Protein AF-A0A540R6Z8-F1 (afdb_monomer)

Solvent-accessible surface area (backbone atoms only — not comparable to full-atom values): 5977 Å² total; per-residue (Å²): 119,78,65,54,58,55,49,51,35,52,50,40,51,52,50,37,59,52,42,62,76,72,69,56,63,68,68,58,44,52,53,45,51,52,52,32,52,52,52,48,53,53,50,52,54,51,53,54,51,58,63,70,64,54,76,90,70,76,50,74,69,55,46,54,51,42,50,55,29,50,77,71,67,33,55,74,57,37,29,51,49,45,35,68,74,41,75,90,50,51,71,69,59,23,44,50,55,53,49,54,54,67,72,73,111

Structure (mmCIF, N/CA/C/O backbone):
data_AF-A0A540R6Z8-F1
#
_entry.id   AF-A0A540R6Z8-F1
#
loop_
_atom_site.group_PDB
_atom_site.id
_atom_site.type_symbol
_atom_site.label_atom_id
_atom_site.label_alt_id
_atom_site.label_comp_id
_atom_site.label_asym_id
_atom_site.label_entity_id
_atom_site.label_seq_id
_atom_site.pdbx_PDB_ins_code
_atom_site.Cartn_x
_atom_site.Cartn_y
_atom_site.Cartn_z
_atom_site.occupancy
_atom_site.B_iso_or_equiv
_atom_site.auth_seq_id
_atom_site.auth_comp_id
_atom_site.auth_asym_id
_atom_site.auth_atom_id
_atom_site.pdbx_PDB_model_num
ATOM 1 N N . MET A 1 1 ? 6.922 12.736 -9.071 1.00 50.53 1 MET A N 1
ATOM 2 C CA . MET A 1 1 ? 7.933 11.856 -9.710 1.00 50.53 1 MET A CA 1
ATOM 3 C C . MET A 1 1 ? 7.377 10.518 -10.238 1.00 50.53 1 MET A C 1
ATOM 5 O O . MET A 1 1 ? 8.042 9.889 -11.046 1.00 50.53 1 MET A O 1
ATOM 9 N N . ARG A 1 2 ? 6.153 10.094 -9.868 1.00 48.50 2 ARG A N 1
ATOM 10 C CA . ARG A 1 2 ? 5.547 8.791 -10.239 1.00 48.50 2 ARG A CA 1
ATOM 11 C C . ARG A 1 2 ? 5.242 8.593 -11.737 1.00 48.50 2 ARG A C 1
ATOM 13 O O . ARG A 1 2 ? 5.434 7.505 -12.259 1.00 48.50 2 ARG A O 1
ATOM 20 N N . TYR A 1 3 ? 4.819 9.644 -12.440 1.00 51.25 3 TYR A N 1
ATOM 21 C CA . TYR A 1 3 ? 4.528 9.584 -13.883 1.00 51.25 3 TYR A CA 1
ATOM 22 C C . TYR A 1 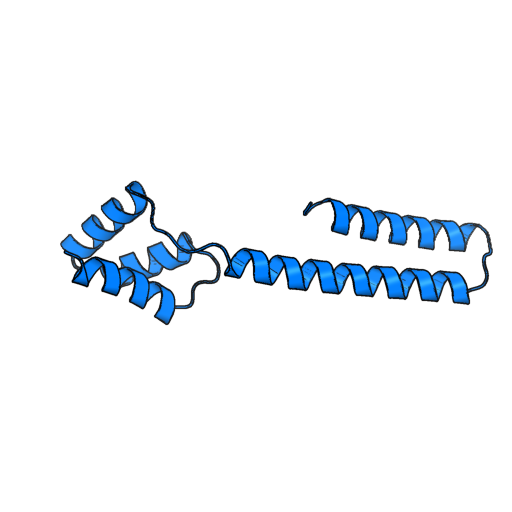3 ? 5.780 9.637 -14.764 1.00 51.25 3 TYR A C 1
ATOM 24 O O . TYR A 1 3 ? 5.723 9.266 -15.929 1.00 51.25 3 TYR A O 1
ATOM 32 N N . VAL A 1 4 ? 6.919 10.060 -14.206 1.00 53.94 4 VAL A N 1
ATOM 33 C CA . VAL A 1 4 ? 8.165 10.244 -14.961 1.00 53.94 4 VAL A CA 1
ATOM 34 C C . VAL A 1 4 ? 8.750 8.888 -15.359 1.00 53.94 4 VAL A C 1
ATOM 36 O O . VAL A 1 4 ? 9.135 8.716 -16.505 1.00 53.94 4 VAL A O 1
ATOM 39 N N . LEU A 1 5 ? 8.724 7.890 -14.471 1.00 53.72 5 LEU A N 1
ATOM 40 C CA . LEU A 1 5 ? 9.239 6.542 -14.763 1.00 53.72 5 LEU A CA 1
ATOM 41 C C . LEU A 1 5 ? 8.389 5.789 -15.804 1.00 53.72 5 LEU A C 1
ATOM 43 O O . LEU A 1 5 ? 8.930 5.119 -16.686 1.00 53.72 5 LEU A O 1
ATOM 47 N N . PHE A 1 6 ? 7.063 5.956 -15.755 1.00 54.91 6 PHE A N 1
ATOM 48 C CA . PHE A 1 6 ? 6.158 5.414 -16.774 1.00 54.91 6 PHE A CA 1
ATOM 49 C C . PHE A 1 6 ? 6.296 6.147 -18.115 1.00 54.91 6 PHE A C 1
ATOM 51 O O . PHE A 1 6 ? 6.329 5.495 -19.157 1.00 54.91 6 PHE A O 1
ATOM 58 N N . ALA A 1 7 ? 6.457 7.475 -18.099 1.00 55.44 7 ALA A N 1
ATOM 59 C CA . ALA A 1 7 ? 6.730 8.262 -19.301 1.00 55.44 7 ALA A CA 1
ATOM 60 C C . ALA A 1 7 ? 8.078 7.888 -19.941 1.00 55.44 7 ALA A C 1
ATOM 62 O O . ALA A 1 7 ? 8.152 7.756 -21.158 1.00 55.44 7 ALA A O 1
ATOM 63 N N . PHE A 1 8 ? 9.118 7.632 -19.139 1.00 56.28 8 PHE A N 1
ATOM 64 C CA . PHE A 1 8 ? 10.415 7.150 -19.627 1.00 56.28 8 PHE A CA 1
ATOM 65 C C . PHE A 1 8 ? 10.321 5.755 -20.254 1.00 56.28 8 PHE A C 1
ATOM 67 O O . PHE A 1 8 ? 10.901 5.530 -21.313 1.00 56.28 8 PHE A O 1
ATOM 74 N N . SER A 1 9 ? 9.552 4.841 -19.654 1.00 56.50 9 SER A N 1
ATOM 75 C CA . SER A 1 9 ? 9.336 3.498 -20.216 1.00 56.50 9 SER A CA 1
ATOM 76 C C . SER A 1 9 ? 8.546 3.548 -21.528 1.00 56.50 9 SER A C 1
ATOM 78 O O . SER A 1 9 ? 8.923 2.899 -22.502 1.00 56.50 9 SER A O 1
ATOM 80 N N . ALA A 1 10 ? 7.492 4.370 -21.595 1.00 60.12 10 ALA A N 1
ATOM 81 C CA . ALA A 1 10 ? 6.724 4.586 -22.822 1.00 60.12 10 ALA A CA 1
ATOM 82 C C . ALA A 1 10 ? 7.578 5.231 -23.927 1.00 60.12 10 ALA A C 1
ATOM 84 O O . ALA A 1 10 ? 7.513 4.812 -25.083 1.00 60.12 10 ALA A O 1
ATOM 85 N N . PHE A 1 11 ? 8.428 6.198 -23.567 1.00 61.03 11 PHE A N 1
ATOM 86 C CA . PHE A 1 11 ? 9.363 6.841 -24.488 1.00 61.03 11 PHE A CA 1
ATOM 87 C C . PHE A 1 11 ? 10.408 5.855 -25.030 1.00 61.03 11 PHE A C 1
ATOM 89 O O . PHE A 1 11 ? 10.644 5.825 -26.235 1.00 61.03 11 PHE A O 1
ATOM 96 N N . PHE A 1 12 ? 10.978 4.992 -24.183 1.00 61.12 12 PHE A N 1
ATOM 97 C CA . PHE A 1 12 ? 11.921 3.956 -24.619 1.00 61.12 12 PHE A CA 1
ATOM 98 C C . PHE A 1 12 ? 11.262 2.891 -25.509 1.00 61.12 12 PHE A C 1
ATOM 100 O O . PHE A 1 12 ? 11.868 2.469 -26.493 1.00 61.12 12 PHE A O 1
ATOM 107 N N . CYS A 1 13 ? 10.012 2.503 -25.228 1.00 60.84 13 CYS A N 1
ATOM 108 C CA . CYS A 1 13 ? 9.238 1.624 -26.112 1.00 60.84 13 CYS A CA 1
ATOM 109 C C . CYS A 1 13 ? 8.986 2.266 -27.486 1.00 60.84 13 CYS A C 1
ATOM 111 O O . CYS A 1 13 ? 9.185 1.614 -28.510 1.00 60.84 13 CYS A O 1
ATOM 113 N N . LEU A 1 14 ? 8.602 3.547 -27.531 1.00 60.53 14 LEU A N 1
ATOM 114 C CA . LEU A 1 14 ? 8.409 4.280 -28.789 1.00 60.53 14 LEU A CA 1
ATOM 115 C C . LEU A 1 14 ? 9.724 4.453 -29.565 1.00 60.53 14 LEU A C 1
ATOM 117 O O . LEU A 1 14 ? 9.742 4.280 -30.783 1.00 60.53 14 LEU A O 1
ATOM 121 N N . ALA A 1 15 ? 10.835 4.722 -28.873 1.00 59.00 15 ALA A N 1
ATOM 122 C CA . ALA A 1 15 ? 12.163 4.809 -29.479 1.00 59.00 15 ALA A CA 1
ATOM 123 C C . ALA A 1 15 ? 12.638 3.455 -30.042 1.00 59.00 15 ALA A C 1
ATOM 125 O O . ALA A 1 15 ? 13.222 3.414 -31.125 1.00 59.00 15 ALA A O 1
ATOM 126 N N . ALA A 1 16 ? 12.342 2.342 -29.360 1.00 56.97 16 ALA A N 1
ATOM 127 C CA . ALA A 1 16 ? 12.640 0.993 -29.842 1.00 56.97 16 ALA A CA 1
ATOM 128 C C . ALA A 1 16 ? 11.868 0.668 -31.132 1.00 56.97 16 ALA A C 1
ATOM 130 O O . ALA A 1 16 ? 12.482 0.266 -32.123 1.00 56.97 16 ALA A O 1
ATOM 131 N N . ILE A 1 17 ? 10.555 0.932 -31.155 1.00 59.81 17 ILE A N 1
ATOM 132 C CA . ILE A 1 17 ? 9.715 0.763 -32.353 1.00 59.81 17 ILE A CA 1
ATOM 133 C C . ILE A 1 17 ? 10.228 1.650 -33.503 1.00 59.81 17 ILE A C 1
ATOM 135 O O . ILE A 1 17 ? 10.370 1.178 -34.631 1.00 59.81 17 ILE A O 1
ATOM 139 N N . GLY A 1 18 ? 10.584 2.909 -33.217 1.00 55.91 18 GLY A N 1
ATOM 140 C CA . GLY A 1 18 ? 11.143 3.839 -34.204 1.00 55.91 18 GLY A CA 1
ATOM 141 C C . GLY A 1 18 ? 12.497 3.394 -34.771 1.00 55.91 18 GLY A C 1
ATOM 142 O O . GLY A 1 18 ? 12.724 3.491 -35.976 1.00 55.91 18 GLY A O 1
ATOM 143 N N . SER A 1 19 ? 13.377 2.835 -33.934 1.00 54.97 19 SER A N 1
ATOM 144 C CA . SER A 1 19 ? 14.688 2.324 -34.369 1.00 54.97 19 SER A CA 1
ATOM 145 C C . SER A 1 19 ? 14.583 1.120 -35.312 1.00 54.97 19 SER A C 1
ATOM 147 O O . SER A 1 19 ? 15.408 0.958 -36.213 1.00 54.97 19 SER A O 1
ATOM 149 N N . GLN A 1 20 ? 13.537 0.306 -35.151 1.00 54.16 20 GLN A N 1
ATOM 150 C CA . GLN A 1 20 ? 13.287 -0.860 -35.991 1.00 54.16 20 GLN A CA 1
ATOM 151 C C . GLN A 1 20 ? 12.764 -0.465 -37.381 1.00 54.16 20 GLN A C 1
ATOM 153 O O . GLN A 1 20 ? 13.074 -1.147 -38.357 1.00 54.16 20 GLN A O 1
ATOM 158 N N . LEU A 1 21 ? 12.057 0.670 -37.496 1.00 55.78 21 LEU A N 1
ATOM 159 C CA . LEU A 1 21 ? 11.641 1.237 -38.786 1.00 55.78 21 LEU A CA 1
ATOM 160 C C . LEU A 1 21 ? 12.809 1.819 -39.605 1.00 55.78 21 LEU A C 1
ATOM 162 O O . LEU A 1 21 ? 12.728 1.843 -40.829 1.00 55.78 21 LEU A O 1
ATOM 166 N N . PHE A 1 22 ? 13.892 2.259 -38.956 1.00 58.00 22 PHE A N 1
ATOM 167 C CA . PHE A 1 22 ? 15.061 2.869 -39.612 1.00 58.00 22 PHE A CA 1
ATOM 168 C C . PHE A 1 22 ? 16.186 1.877 -39.972 1.00 58.00 22 PHE A C 1
ATOM 170 O O . PHE A 1 22 ? 17.239 2.294 -40.450 1.00 58.00 22 PHE A O 1
ATOM 177 N N . GLY A 1 23 ? 15.985 0.568 -39.770 1.00 54.75 23 GLY A N 1
ATOM 178 C CA . GLY A 1 23 ? 16.953 -0.463 -40.175 1.00 54.75 23 GLY A CA 1
ATOM 179 C C . GLY A 1 23 ? 18.173 -0.605 -39.255 1.00 54.75 23 GLY A C 1
ATOM 180 O O . GLY A 1 23 ? 19.212 -1.105 -39.686 1.00 54.75 23 GLY A O 1
ATOM 181 N N . ALA A 1 24 ? 18.068 -0.179 -37.991 1.00 57.22 24 ALA A N 1
ATOM 182 C CA . ALA A 1 24 ? 19.143 -0.323 -37.012 1.00 57.22 24 ALA A CA 1
ATOM 183 C C . ALA A 1 24 ? 19.451 -1.810 -36.698 1.00 57.22 24 ALA A C 1
ATOM 185 O O . ALA A 1 24 ? 18.546 -2.65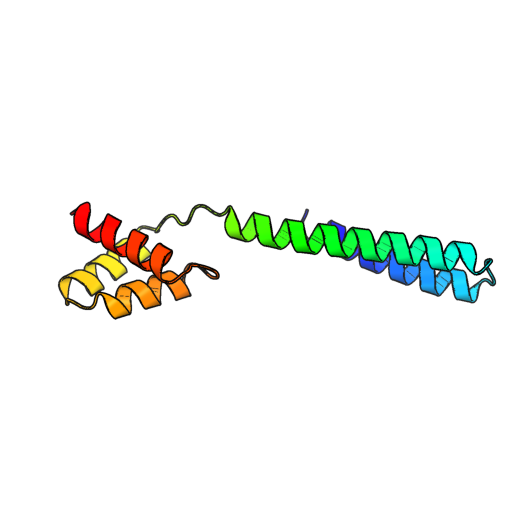2 -36.705 1.00 57.22 24 ALA A O 1
ATOM 186 N N . PRO A 1 25 ? 20.715 -2.166 -36.392 1.00 61.91 25 PRO A N 1
ATOM 187 C CA . PRO A 1 25 ? 21.098 -3.541 -36.082 1.00 61.91 25 PRO A CA 1
ATOM 188 C C . PRO A 1 25 ? 20.317 -4.084 -34.877 1.00 61.91 25 PRO A C 1
ATOM 190 O O . PRO A 1 25 ? 20.229 -3.431 -33.837 1.00 61.91 25 PRO A O 1
ATOM 193 N N . ARG A 1 26 ? 19.789 -5.315 -35.001 1.00 64.38 26 ARG A N 1
ATOM 194 C CA . ARG A 1 26 ? 18.926 -5.999 -34.007 1.00 64.38 26 ARG A CA 1
ATOM 195 C C . ARG A 1 26 ? 19.432 -5.924 -32.561 1.00 64.38 26 ARG A C 1
ATOM 197 O O . ARG A 1 26 ? 18.619 -5.880 -31.645 1.00 64.38 26 ARG A O 1
ATOM 204 N N . LEU A 1 27 ? 20.749 -5.881 -32.354 1.00 63.56 27 LEU A N 1
ATOM 205 C CA . LEU A 1 27 ? 21.370 -5.729 -31.034 1.00 63.56 27 LEU A CA 1
ATOM 206 C C . LEU A 1 27 ? 20.928 -4.453 -30.304 1.00 63.56 27 LEU A C 1
ATOM 208 O O . LEU A 1 27 ? 20.670 -4.504 -29.106 1.00 63.56 27 LEU A O 1
ATOM 212 N N . VAL A 1 28 ? 20.787 -3.331 -31.012 1.00 66.31 28 VAL A N 1
ATOM 213 C CA . VAL A 1 28 ? 20.383 -2.049 -30.412 1.00 66.31 28 VAL A CA 1
ATOM 214 C C . VAL A 1 28 ? 18.933 -2.116 -29.928 1.00 66.31 28 VAL A C 1
ATOM 216 O O . VAL A 1 28 ? 18.635 -1.690 -28.814 1.00 66.31 28 VAL A O 1
ATOM 219 N N . ALA A 1 29 ? 18.048 -2.734 -30.714 1.00 61.31 29 ALA A N 1
ATOM 220 C CA . ALA A 1 29 ? 16.653 -2.941 -30.330 1.00 61.31 29 ALA A CA 1
ATOM 221 C C . ALA A 1 29 ? 16.530 -3.834 -29.082 1.00 61.31 29 ALA A C 1
ATOM 223 O O . ALA A 1 29 ? 15.778 -3.510 -28.163 1.00 61.31 29 ALA A O 1
ATOM 224 N N . VAL A 1 30 ? 17.317 -4.915 -29.010 1.00 65.81 30 VAL A N 1
ATOM 225 C CA . VAL A 1 30 ? 17.338 -5.819 -27.848 1.00 65.81 30 VAL A CA 1
ATOM 226 C C . VAL A 1 30 ? 17.834 -5.096 -26.593 1.00 65.81 30 VAL A C 1
ATOM 228 O O . VAL A 1 30 ? 17.200 -5.203 -25.546 1.00 65.81 30 VAL A O 1
ATOM 231 N N . VAL A 1 31 ? 18.914 -4.313 -26.684 1.00 68.62 31 VAL A N 1
ATOM 232 C CA . VAL A 1 31 ? 19.446 -3.560 -25.533 1.00 68.62 31 VAL A CA 1
ATOM 233 C C . VAL A 1 31 ? 18.435 -2.527 -25.024 1.00 68.62 31 VAL A C 1
ATOM 235 O O . VAL A 1 31 ? 18.196 -2.455 -23.818 1.00 68.62 31 VAL A O 1
ATOM 238 N N . CYS A 1 32 ? 17.776 -1.778 -25.916 1.00 62.50 32 CYS A N 1
ATOM 239 C CA . CYS A 1 32 ? 16.720 -0.835 -25.526 1.00 62.50 32 CYS A CA 1
ATOM 240 C C . CYS A 1 32 ? 15.534 -1.534 -24.848 1.00 62.50 32 CYS A C 1
ATOM 242 O O . CYS A 1 32 ? 15.004 -1.029 -23.859 1.00 62.50 32 CYS A O 1
ATOM 244 N N . MET A 1 33 ? 15.138 -2.708 -25.344 1.00 62.75 33 MET A N 1
ATOM 245 C CA . MET A 1 33 ? 14.036 -3.489 -24.783 1.00 62.75 33 MET A CA 1
ATOM 246 C C . MET A 1 33 ? 14.366 -4.027 -23.382 1.00 62.75 33 MET A C 1
ATOM 248 O O . MET A 1 33 ? 13.522 -3.971 -22.488 1.00 62.75 33 MET A O 1
ATOM 252 N N . VAL A 1 34 ? 15.608 -4.472 -23.156 1.00 72.50 34 VAL A N 1
ATOM 253 C CA . VAL A 1 34 ? 16.085 -4.907 -21.831 1.00 72.50 34 VAL A CA 1
ATOM 254 C C . VAL A 1 34 ? 16.101 -3.740 -20.840 1.00 72.50 34 VAL A C 1
ATOM 256 O O . VAL A 1 34 ? 15.619 -3.886 -19.718 1.00 72.50 34 VAL A O 1
ATOM 259 N N . LEU A 1 35 ? 16.590 -2.565 -21.249 1.00 67.19 35 LEU A N 1
ATOM 260 C CA . LEU A 1 35 ? 16.597 -1.375 -20.391 1.00 67.19 35 LEU A CA 1
ATOM 261 C C . LEU A 1 35 ? 15.178 -0.913 -20.029 1.00 67.19 35 LEU A C 1
ATOM 263 O O . LEU A 1 35 ? 14.925 -0.578 -18.871 1.00 67.19 35 LEU A O 1
ATOM 267 N N . ALA A 1 36 ? 14.239 -0.959 -20.979 1.00 67.69 36 ALA A N 1
ATOM 268 C CA . ALA A 1 36 ? 12.832 -0.645 -20.727 1.00 67.69 36 ALA A CA 1
ATOM 269 C C . ALA A 1 36 ? 12.193 -1.626 -19.728 1.00 67.69 36 ALA A C 1
ATOM 271 O O . ALA A 1 36 ? 11.504 -1.205 -18.797 1.00 67.69 36 ALA A O 1
ATOM 272 N N . ALA A 1 37 ? 12.461 -2.928 -19.879 1.00 67.50 37 ALA A N 1
ATOM 273 C CA . ALA A 1 37 ? 11.957 -3.951 -18.967 1.00 67.50 37 ALA A CA 1
ATOM 274 C C . ALA A 1 37 ? 12.494 -3.765 -17.537 1.00 67.50 37 ALA A C 1
ATOM 276 O O . ALA A 1 37 ? 11.724 -3.816 -16.579 1.00 67.50 37 ALA A O 1
ATOM 277 N N . LEU A 1 38 ? 13.793 -3.484 -17.384 1.00 72.62 38 LEU A N 1
ATOM 278 C CA . LEU A 1 38 ? 14.405 -3.228 -16.076 1.00 72.62 38 LEU A CA 1
ATOM 279 C C . LEU A 1 38 ? 13.812 -1.985 -15.400 1.00 72.62 38 LEU A C 1
ATOM 281 O O . LEU A 1 38 ? 13.456 -2.037 -14.222 1.00 72.62 38 LEU A O 1
ATOM 285 N N . ALA A 1 39 ? 13.654 -0.888 -16.144 1.00 72.25 39 ALA A N 1
ATOM 286 C CA . ALA A 1 39 ? 13.062 0.341 -15.621 1.00 72.25 39 ALA A CA 1
ATOM 287 C C . ALA A 1 39 ? 11.615 0.130 -15.143 1.00 72.25 39 ALA A C 1
ATOM 289 O O . ALA A 1 39 ? 11.235 0.631 -14.082 1.00 72.25 39 ALA A O 1
ATOM 290 N N . LEU A 1 40 ? 10.827 -0.658 -15.883 1.00 71.69 40 LEU A N 1
ATOM 291 C CA . LEU A 1 40 ? 9.455 -0.997 -15.515 1.00 71.69 40 LEU A CA 1
ATOM 292 C C . LEU A 1 40 ? 9.396 -1.809 -14.214 1.00 71.69 40 LEU A C 1
ATOM 294 O O . LEU A 1 40 ? 8.622 -1.472 -13.319 1.00 71.69 40 LEU A O 1
ATOM 298 N N . VAL A 1 41 ? 10.230 -2.847 -14.089 1.00 73.81 41 VAL A N 1
ATOM 299 C CA . VAL A 1 41 ? 10.277 -3.694 -12.885 1.00 73.81 41 VAL A CA 1
ATOM 300 C C . VAL A 1 41 ? 10.672 -2.871 -11.659 1.00 73.81 41 VAL A C 1
ATOM 302 O O . VAL A 1 41 ? 10.013 -2.958 -10.624 1.00 73.81 41 VAL A O 1
ATOM 305 N N . ILE A 1 42 ? 11.693 -2.018 -11.779 1.00 73.62 42 ILE A N 1
ATOM 306 C CA . ILE A 1 42 ? 12.127 -1.131 -10.690 1.00 73.62 42 ILE A CA 1
ATOM 307 C C . ILE A 1 42 ? 11.004 -0.161 -10.303 1.00 73.62 42 ILE A C 1
ATOM 3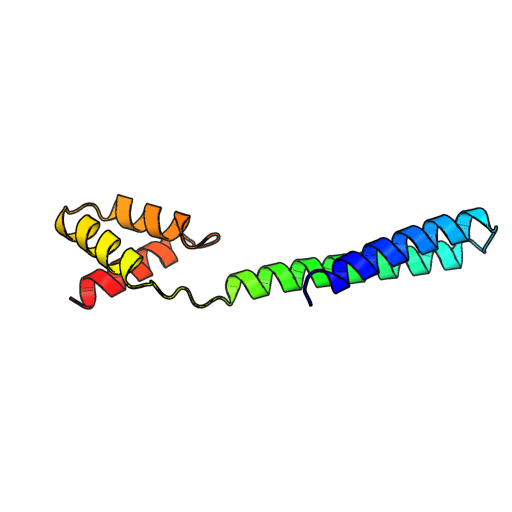09 O O . ILE A 1 42 ? 10.735 0.027 -9.115 1.00 73.62 42 ILE A O 1
ATOM 313 N N . GLY A 1 43 ? 10.310 0.417 -11.289 1.00 68.56 43 GLY A N 1
ATOM 314 C CA . GLY A 1 43 ? 9.172 1.303 -11.056 1.00 68.56 43 GLY A CA 1
ATOM 315 C C . GLY A 1 43 ? 8.029 0.619 -10.302 1.00 68.56 43 GLY A C 1
ATOM 316 O O . GLY A 1 43 ? 7.482 1.201 -9.364 1.00 68.56 43 GLY A O 1
ATOM 317 N N . LEU A 1 44 ? 7.711 -0.629 -10.657 1.00 69.12 44 LEU A N 1
ATOM 318 C CA . LEU A 1 44 ? 6.645 -1.404 -10.021 1.00 69.12 44 LEU A CA 1
ATOM 319 C C . LEU A 1 44 ? 6.991 -1.772 -8.568 1.00 69.12 44 LEU A C 1
ATOM 321 O O . LEU A 1 44 ? 6.167 -1.592 -7.671 1.00 69.12 44 LEU A O 1
ATOM 325 N N . VAL A 1 45 ? 8.225 -2.224 -8.320 1.00 70.31 45 VAL A N 1
ATOM 326 C CA . VAL A 1 45 ? 8.706 -2.564 -6.968 1.00 70.31 45 VAL A CA 1
ATOM 327 C C . VAL A 1 45 ? 8.735 -1.327 -6.071 1.00 70.31 45 VAL A C 1
ATOM 329 O O . VAL A 1 45 ? 8.299 -1.382 -4.921 1.00 70.31 45 VAL A O 1
ATOM 332 N N . TYR A 1 46 ? 9.203 -0.191 -6.592 1.00 70.44 46 TYR A N 1
ATOM 333 C CA . TYR A 1 46 ? 9.219 1.061 -5.839 1.00 70.44 46 TYR A CA 1
ATOM 334 C C . TYR A 1 46 ? 7.799 1.542 -5.508 1.00 70.44 46 TYR A C 1
ATOM 336 O O . TYR A 1 46 ? 7.544 1.995 -4.395 1.00 70.44 46 TYR A O 1
ATOM 344 N N . GLN A 1 47 ? 6.850 1.388 -6.437 1.00 63.97 47 GLN A N 1
ATOM 345 C CA . GLN A 1 47 ? 5.448 1.727 -6.195 1.00 63.97 47 GLN A CA 1
ATOM 346 C C . GLN A 1 47 ? 4.825 0.881 -5.078 1.00 63.97 47 GLN A C 1
ATOM 348 O O . GLN A 1 47 ? 4.113 1.439 -4.246 1.00 63.97 47 GLN A O 1
ATOM 353 N N . GLY A 1 48 ? 5.113 -0.424 -5.031 1.00 61.31 48 GLY A N 1
ATOM 354 C CA . GLY A 1 48 ? 4.646 -1.299 -3.951 1.00 61.31 48 GLY A CA 1
ATOM 355 C C . GLY A 1 48 ? 5.140 -0.839 -2.577 1.00 61.31 48 GLY A C 1
ATOM 356 O O . GLY A 1 48 ? 4.344 -0.666 -1.660 1.00 61.31 48 GLY A O 1
ATOM 357 N N . ARG A 1 49 ? 6.434 -0.521 -2.470 1.00 62.19 49 ARG A N 1
ATOM 358 C CA . ARG A 1 49 ? 7.053 -0.079 -1.207 1.00 62.19 49 ARG A CA 1
ATOM 359 C C . ARG A 1 49 ? 6.568 1.288 -0.722 1.00 62.19 49 ARG A C 1
ATOM 361 O O . ARG A 1 49 ? 6.458 1.514 0.476 1.00 62.19 49 ARG A O 1
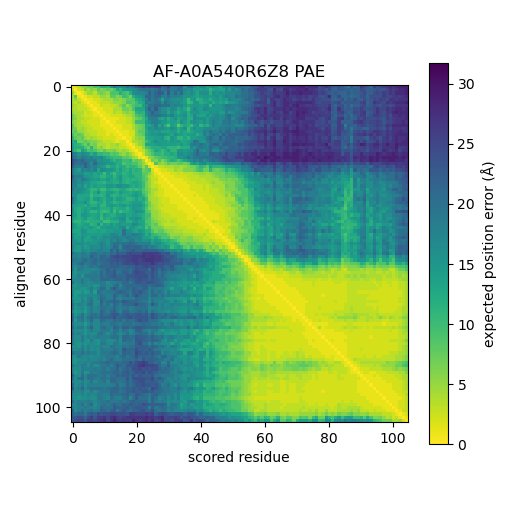ATOM 368 N N . VAL A 1 50 ? 6.272 2.217 -1.632 1.00 59.28 50 VAL A N 1
ATOM 369 C CA . VAL A 1 50 ? 5.739 3.540 -1.254 1.00 59.28 50 VAL A CA 1
ATOM 370 C C . VAL A 1 50 ? 4.312 3.438 -0.710 1.00 59.28 50 VAL A C 1
ATOM 372 O O . VAL A 1 50 ? 3.943 4.218 0.161 1.00 59.28 50 VAL A O 1
ATOM 375 N N . ILE A 1 51 ? 3.514 2.486 -1.204 1.00 57.53 51 ILE A N 1
ATOM 376 C CA . ILE A 1 51 ? 2.169 2.223 -0.672 1.00 57.53 51 ILE A CA 1
ATOM 377 C C . ILE A 1 51 ? 2.261 1.633 0.741 1.00 57.53 51 ILE A C 1
ATOM 379 O O . ILE A 1 51 ? 1.494 2.028 1.610 1.00 57.53 51 ILE A O 1
ATOM 383 N N . GLU A 1 52 ? 3.225 0.745 0.978 1.00 56.53 52 GLU A N 1
ATOM 384 C CA . GLU A 1 52 ? 3.475 0.121 2.283 1.00 56.53 52 GLU A CA 1
ATOM 385 C C . GLU A 1 52 ? 3.988 1.123 3.336 1.00 56.53 52 GLU A C 1
ATOM 387 O O . GLU A 1 52 ? 3.668 1.011 4.513 1.00 56.53 52 GLU A O 1
ATOM 392 N N . SER A 1 53 ? 4.737 2.144 2.906 1.00 51.31 53 SER A N 1
ATOM 393 C CA . SER A 1 53 ? 5.343 3.150 3.788 1.00 51.31 53 SER A CA 1
ATOM 394 C C . SER A 1 53 ? 4.424 4.322 4.164 1.00 51.31 53 SER A C 1
ATOM 396 O O . SER A 1 53 ? 4.869 5.191 4.919 1.00 51.31 53 SER A O 1
ATOM 398 N N . GLN A 1 54 ? 3.186 4.414 3.656 1.00 56.56 54 GLN A N 1
ATOM 399 C CA . GLN A 1 54 ? 2.242 5.372 4.239 1.00 56.56 54 GLN A CA 1
ATOM 400 C C . GLN A 1 54 ? 1.834 4.858 5.615 1.00 56.56 54 GLN A C 1
ATOM 402 O O . GLN A 1 54 ? 1.060 3.911 5.734 1.00 56.56 54 GLN A O 1
ATOM 407 N N . GLU A 1 55 ? 2.399 5.489 6.640 1.00 56.56 55 GLU A N 1
ATOM 408 C CA . GLU A 1 55 ? 2.033 5.299 8.035 1.00 56.56 55 GLU A CA 1
ATOM 409 C C . GLU A 1 55 ? 0.504 5.342 8.153 1.00 56.56 55 GLU A C 1
ATOM 411 O O . GLU A 1 55 ? -0.138 6.326 7.771 1.00 56.56 55 GLU A O 1
ATOM 416 N N . LYS A 1 56 ? -0.088 4.225 8.588 1.00 64.88 56 LYS A N 1
ATOM 417 C CA . LYS A 1 56 ? -1.541 4.042 8.670 1.00 64.88 56 LYS A CA 1
ATOM 418 C C . LYS A 1 56 ? -2.071 4.798 9.885 1.00 64.88 56 LYS A C 1
ATOM 420 O O . LYS A 1 56 ? -2.416 4.201 10.898 1.00 64.88 56 LYS A O 1
ATOM 425 N N . VA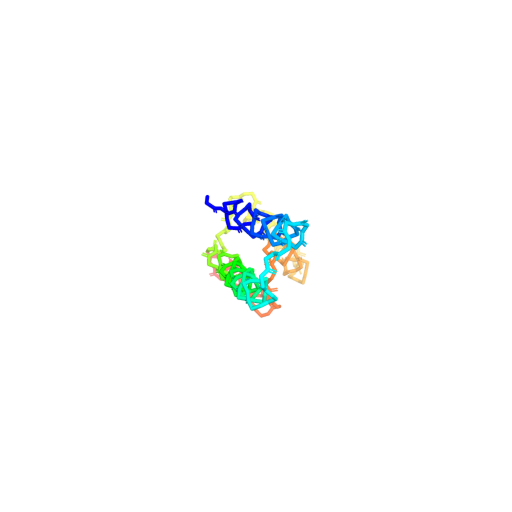L A 1 57 ? -2.075 6.124 9.799 1.00 76.12 57 VAL A N 1
ATOM 426 C CA . VAL A 1 57 ? -2.598 7.001 10.847 1.00 76.12 57 VAL A CA 1
ATOM 427 C C . VAL A 1 57 ? -4.086 7.213 10.601 1.00 76.12 57 VAL A C 1
ATOM 429 O O . VAL A 1 57 ? -4.485 7.650 9.520 1.00 76.12 57 VAL A O 1
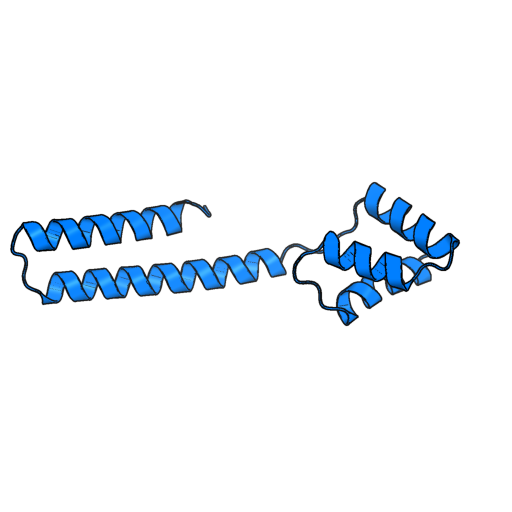ATOM 432 N N . LEU A 1 58 ? -4.905 6.887 11.601 1.00 81.38 58 LEU A N 1
ATOM 433 C CA . LEU A 1 58 ? -6.334 7.187 11.590 1.00 81.38 58 LEU A CA 1
ATOM 434 C C . LEU A 1 58 ? -6.532 8.703 11.681 1.00 81.38 58 LEU A C 1
ATOM 436 O O . LEU A 1 58 ? -5.946 9.359 12.541 1.00 81.38 58 LEU A O 1
ATOM 440 N N . ASN A 1 59 ? -7.358 9.263 10.800 1.00 86.00 59 ASN A N 1
ATOM 441 C CA . ASN A 1 59 ? -7.822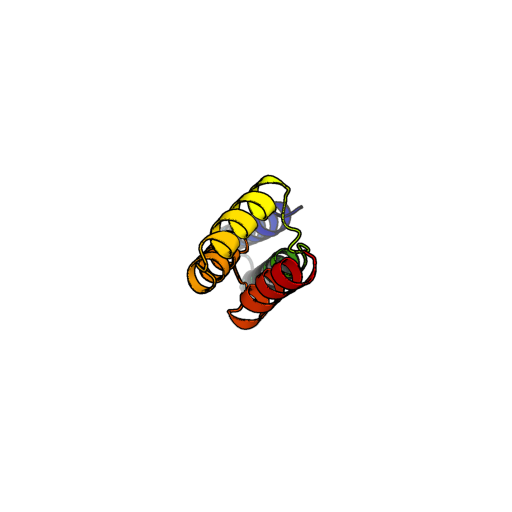 10.641 10.952 1.00 86.00 59 ASN A CA 1
ATOM 442 C C . ASN A 1 59 ? -8.948 10.730 12.006 1.00 86.00 59 ASN A C 1
ATOM 444 O O . ASN A 1 59 ? -9.489 9.714 12.438 1.00 86.00 59 ASN A O 1
ATOM 448 N N . GLU A 1 60 ? -9.314 11.944 12.422 1.00 86.38 60 GLU A N 1
ATOM 449 C CA . GLU A 1 60 ? -10.329 12.159 13.470 1.00 86.38 60 GLU A CA 1
ATOM 450 C C . GLU A 1 60 ? -11.696 11.542 13.120 1.00 86.38 60 GLU A C 1
ATOM 452 O O . GLU A 1 60 ? -12.346 10.950 13.980 1.00 86.38 60 GLU A O 1
ATOM 457 N N . GLU A 1 61 ? -12.111 11.605 11.850 1.00 87.81 61 GLU A N 1
ATOM 458 C CA . GLU A 1 61 ? -13.374 11.016 11.382 1.00 87.81 61 GLU A CA 1
ATOM 459 C C . GLU A 1 61 ? -13.354 9.478 11.436 1.00 87.81 61 GLU A C 1
ATOM 461 O O . GLU A 1 61 ? -14.325 8.849 11.855 1.00 87.81 61 GLU A O 1
ATOM 466 N N . GLN A 1 62 ? -12.239 8.864 11.036 1.00 89.50 62 GLN A N 1
ATOM 467 C CA . GLN A 1 62 ? -12.020 7.419 11.071 1.00 89.50 62 GLN A CA 1
ATOM 468 C C . GLN A 1 62 ? -11.976 6.907 12.508 1.00 89.50 62 GLN A C 1
ATOM 470 O O . GLN A 1 62 ? -12.553 5.860 12.795 1.00 89.50 62 GLN A O 1
ATOM 475 N N . THR A 1 63 ? -11.326 7.649 13.406 1.00 90.62 63 THR A N 1
ATOM 476 C CA . THR A 1 63 ? -11.286 7.340 14.837 1.00 90.62 63 THR A CA 1
ATOM 477 C C . THR A 1 63 ? -12.687 7.375 15.437 1.00 90.62 63 THR A C 1
ATOM 479 O O . THR A 1 63 ? -13.104 6.383 16.028 1.00 90.62 63 THR A O 1
ATOM 482 N N . ALA A 1 64 ? -13.453 8.446 15.204 1.00 92.25 64 ALA A N 1
ATOM 483 C CA . ALA A 1 64 ? -14.817 8.568 15.717 1.00 92.25 64 ALA A CA 1
ATOM 484 C C . ALA A 1 64 ? -15.743 7.451 15.202 1.00 92.25 64 ALA A C 1
ATOM 486 O O . ALA A 1 64 ? -16.565 6.915 15.947 1.00 92.25 64 ALA A O 1
ATOM 487 N N . GLU A 1 65 ? -15.602 7.057 13.934 1.00 92.44 65 GLU A N 1
ATOM 488 C CA . GLU A 1 65 ? -16.385 5.954 13.377 1.00 92.44 65 GLU A CA 1
ATOM 489 C C . GLU A 1 65 ? -15.975 4.596 13.966 1.00 92.44 65 GLU A C 1
ATOM 491 O O . GLU A 1 65 ? -16.843 3.781 14.283 1.00 92.44 65 GLU A O 1
ATOM 496 N N . LEU A 1 66 ? -14.678 4.340 14.170 1.00 92.44 66 LEU A N 1
ATOM 497 C CA . LEU A 1 66 ? -14.225 3.112 14.831 1.00 92.44 66 LEU A CA 1
ATOM 498 C C . LEU A 1 66 ? -14.666 3.058 16.293 1.00 92.44 66 LEU A C 1
ATOM 500 O O . LEU A 1 66 ? -15.108 2.004 16.744 1.00 92.44 66 LEU A O 1
ATOM 504 N N . GLU A 1 67 ? -14.615 4.175 17.014 1.00 92.06 67 GLU A N 1
ATOM 505 C CA . GLU A 1 67 ? -15.147 4.283 18.373 1.00 92.06 67 GLU A CA 1
ATOM 506 C C . GLU A 1 67 ? -16.644 3.975 18.402 1.00 92.06 67 GLU A C 1
ATOM 508 O O . GLU A 1 67 ? -17.078 3.144 19.200 1.00 92.06 67 GLU A O 1
ATOM 513 N N . ARG A 1 68 ? -17.418 4.535 17.462 1.00 93.50 68 ARG A N 1
ATOM 514 C CA . ARG A 1 68 ? -18.846 4.232 17.313 1.00 93.50 68 ARG A CA 1
ATOM 515 C C . ARG A 1 68 ? -19.086 2.743 17.068 1.00 93.50 68 ARG A C 1
ATOM 517 O O . ARG A 1 68 ? -20.012 2.168 17.639 1.00 93.50 68 ARG A O 1
ATOM 524 N N . LEU A 1 69 ? -18.294 2.095 16.216 1.00 92.81 69 LEU A N 1
ATOM 525 C CA . LEU A 1 69 ? -18.419 0.657 15.949 1.00 92.81 69 LEU A CA 1
ATOM 526 C C . LEU A 1 69 ? -18.049 -0.183 17.182 1.00 92.81 69 LEU A C 1
ATOM 528 O O . LEU A 1 69 ? -18.744 -1.154 17.492 1.00 92.81 69 LEU A O 1
ATOM 532 N N . LEU A 1 70 ? -17.006 0.209 17.916 1.00 92.38 70 LEU A N 1
ATOM 533 C CA . LEU A 1 70 ? -16.565 -0.455 19.144 1.00 92.38 70 LEU A CA 1
ATOM 534 C C . LEU A 1 70 ? -17.578 -0.312 20.285 1.00 92.38 70 LEU A C 1
ATOM 536 O O . LEU A 1 70 ? 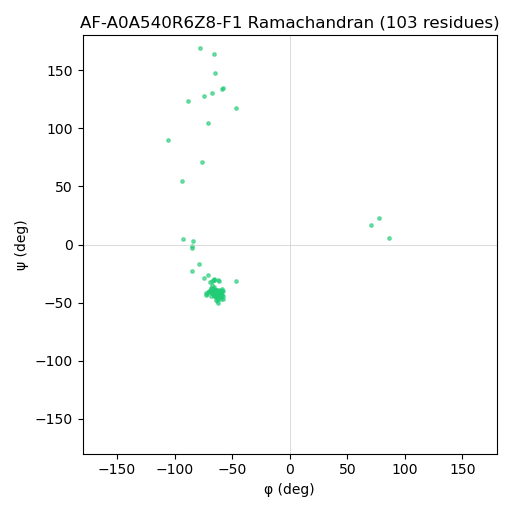-17.867 -1.304 20.952 1.00 92.38 70 LEU A O 1
ATOM 540 N N . ASP A 1 71 ? -18.183 0.865 20.460 1.00 93.12 71 ASP A N 1
ATOM 541 C CA . ASP A 1 71 ? -19.254 1.097 21.441 1.00 93.12 71 ASP A CA 1
ATOM 542 C C . ASP A 1 71 ? -20.486 0.225 21.175 1.00 93.12 71 ASP A C 1
ATOM 544 O O . ASP A 1 71 ? -21.171 -0.206 22.102 1.00 93.12 71 ASP A O 1
ATOM 548 N N . ASN A 1 72 ? -20.744 -0.093 19.905 1.00 92.06 72 ASN A N 1
ATOM 549 C CA . ASN A 1 72 ? -21.813 -1.003 19.497 1.00 92.06 72 ASN A CA 1
ATOM 550 C C . ASN A 1 72 ? -21.410 -2.492 19.563 1.00 92.06 72 ASN A C 1
ATOM 552 O O . ASN A 1 72 ? -22.192 -3.353 19.156 1.00 92.06 72 ASN A O 1
ATOM 556 N N . GLY A 1 73 ? -20.198 -2.818 20.031 1.00 91.56 73 GLY A N 1
ATOM 557 C CA . GLY A 1 73 ? -19.676 -4.188 20.096 1.00 91.56 73 GLY A CA 1
ATOM 558 C C . GLY A 1 73 ? -19.335 -4.803 18.731 1.00 91.56 73 GLY A C 1
ATOM 559 O O . GLY A 1 73 ? -19.201 -6.020 18.612 1.00 91.56 73 GLY A O 1
ATOM 560 N N . GLN A 1 74 ? -19.199 -3.990 17.679 1.00 93.75 74 GLN A N 1
ATOM 561 C CA . GLN A 1 74 ? -19.033 -4.432 16.290 1.00 93.75 74 GLN A CA 1
ATOM 562 C C . GLN A 1 74 ? -17.555 -4.528 15.877 1.00 93.75 74 GLN A C 1
ATOM 564 O O . GLN A 1 74 ? -17.140 -3.967 14.862 1.00 93.75 74 GLN A O 1
ATOM 569 N N . PHE A 1 75 ? -16.750 -5.275 16.638 1.00 91.62 75 PHE A N 1
ATOM 570 C CA . PHE A 1 75 ? -15.302 -5.380 16.405 1.00 91.62 75 PHE A CA 1
ATOM 571 C C . PHE A 1 75 ? -14.951 -5.892 14.997 1.00 91.62 75 PHE A C 1
ATOM 573 O O . PHE A 1 75 ? -14.156 -5.278 14.291 1.00 91.62 75 PHE A O 1
ATOM 580 N N . GLY A 1 76 ? -15.601 -6.965 14.529 1.00 89.06 76 GLY A N 1
ATOM 581 C CA . GLY A 1 76 ? -15.336 -7.511 13.190 1.00 89.06 76 GLY A CA 1
ATOM 582 C C . GLY A 1 76 ? -15.662 -6.534 12.051 1.00 89.06 76 GLY A C 1
ATOM 583 O O . GLY A 1 76 ? -14.989 -6.530 11.021 1.00 89.06 76 GLY A O 1
ATOM 584 N N . VAL A 1 77 ? -16.653 -5.656 12.247 1.00 93.25 77 VAL A N 1
ATOM 585 C CA . VAL A 1 77 ? -16.993 -4.600 11.278 1.00 93.25 77 VAL A CA 1
ATOM 586 C C . VAL A 1 77 ? -15.927 -3.505 11.293 1.00 93.25 77 VAL A C 1
ATOM 588 O O . VAL A 1 77 ? -15.497 -3.071 10.227 1.00 93.25 77 VAL A O 1
ATOM 591 N N . ALA A 1 78 ? -15.445 -3.116 12.477 1.00 92.38 78 ALA A N 1
ATOM 592 C CA . ALA A 1 78 ? -14.353 -2.156 12.633 1.00 92.38 78 ALA A CA 1
ATOM 593 C C . ALA A 1 78 ? -13.070 -2.627 11.921 1.00 92.38 78 ALA A C 1
ATOM 595 O O . ALA A 1 78 ? -12.473 -1.868 11.157 1.00 92.38 78 ALA A O 1
ATOM 596 N N . VAL A 1 79 ? -12.698 -3.903 12.067 1.00 92.25 79 VAL A N 1
ATOM 597 C CA . VAL A 1 79 ? -11.548 -4.504 11.363 1.00 92.25 79 VAL A CA 1
ATOM 598 C C . VAL A 1 79 ? -11.743 -4.464 9.844 1.00 92.25 79 VAL A C 1
AT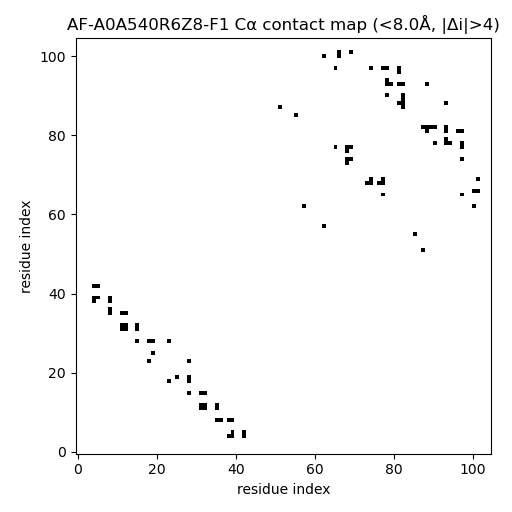OM 600 O O . VAL A 1 79 ? -10.846 -4.058 9.099 1.00 92.25 79 VAL A O 1
ATOM 603 N N . GLY A 1 80 ? -12.937 -4.826 9.364 1.00 90.75 80 GLY A N 1
ATOM 604 C CA . GLY A 1 80 ? -13.284 -4.721 7.945 1.00 90.75 80 GLY A CA 1
ATOM 605 C C . GLY A 1 80 ? -13.172 -3.288 7.410 1.00 90.75 80 GLY A C 1
ATOM 606 O O . GLY A 1 80 ? -12.655 -3.072 6.311 1.00 90.75 80 GLY A O 1
ATOM 607 N N . GLN A 1 81 ? -13.587 -2.306 8.210 1.00 92.12 81 GLN A N 1
ATOM 608 C CA . GLN A 1 81 ? -13.525 -0.888 7.869 1.00 92.12 81 GLN A CA 1
ATOM 609 C C . GLN A 1 81 ? -12.076 -0.383 7.752 1.00 92.12 81 GLN A C 1
ATOM 611 O O . GLN A 1 81 ? -11.740 0.297 6.780 1.00 92.12 81 GLN A O 1
ATOM 616 N N . VAL A 1 82 ? -11.188 -0.794 8.665 1.00 90.12 82 VAL A N 1
ATOM 617 C CA . VAL A 1 82 ? -9.746 -0.494 8.591 1.00 90.12 82 VAL A CA 1
ATOM 618 C C . VAL A 1 82 ? -9.129 -1.062 7.310 1.00 90.12 82 VAL A C 1
ATOM 620 O O . VAL A 1 82 ? -8.392 -0.358 6.620 1.00 90.12 82 VAL A O 1
ATOM 623 N N . ARG A 1 83 ? -9.475 -2.296 6.918 1.00 89.31 83 ARG A N 1
ATOM 624 C CA . ARG A 1 83 ? -8.982 -2.911 5.668 1.00 89.31 83 ARG A CA 1
ATOM 625 C C . ARG A 1 83 ? -9.487 -2.206 4.405 1.00 89.31 83 ARG A C 1
ATOM 627 O O . ARG A 1 83 ? -8.793 -2.209 3.387 1.00 89.31 83 ARG A O 1
ATOM 634 N N . LEU A 1 84 ? -10.680 -1.608 4.454 1.00 88.56 84 LEU A N 1
ATOM 635 C CA . LEU A 1 84 ? -11.230 -0.807 3.355 1.00 88.56 84 LEU A CA 1
ATOM 636 C C . LEU A 1 84 ? -10.505 0.535 3.207 1.00 88.56 84 LEU A C 1
ATOM 638 O O . LEU A 1 84 ? -10.206 0.946 2.083 1.00 88.56 84 LEU A O 1
ATOM 642 N N . TRP A 1 85 ? -10.213 1.206 4.323 1.00 87.75 85 TRP A N 1
ATOM 643 C CA . TRP A 1 85 ? -9.501 2.484 4.322 1.00 87.75 85 TRP A CA 1
ATOM 644 C C . TRP A 1 85 ? -8.020 2.331 3.983 1.00 87.75 85 TRP A C 1
ATOM 646 O O . TRP A 1 85 ? -7.499 3.071 3.147 1.00 87.75 85 TRP A O 1
ATOM 656 N N . PHE A 1 86 ? -7.357 1.331 4.557 1.00 84.12 86 PHE A N 1
ATOM 657 C CA . PHE A 1 86 ? -5.948 1.049 4.321 1.00 84.12 86 PHE A CA 1
ATOM 658 C C . PHE A 1 86 ? -5.807 -0.184 3.435 1.00 84.12 86 PHE A C 1
ATOM 660 O O . PHE A 1 86 ? -5.709 -1.324 3.900 1.00 84.12 86 PHE A O 1
ATOM 667 N N . ARG A 1 87 ? -5.782 0.051 2.121 1.00 77.19 87 ARG A N 1
ATOM 668 C CA . ARG A 1 87 ? -5.571 -1.011 1.130 1.00 77.19 87 ARG A CA 1
ATOM 669 C C . ARG A 1 87 ? -4.238 -1.721 1.386 1.00 77.19 87 ARG A C 1
ATOM 671 O O . ARG A 1 87 ? -3.220 -1.067 1.574 1.00 77.19 87 ARG A O 1
ATOM 678 N N . GLY A 1 88 ? -4.247 -3.053 1.337 1.00 75.81 88 GLY A N 1
ATOM 679 C CA . GLY A 1 88 ? -3.052 -3.876 1.569 1.00 75.81 88 GLY A CA 1
ATOM 680 C C . GLY A 1 88 ? -2.771 -4.200 3.039 1.00 75.81 88 GLY A C 1
ATOM 681 O O . GLY A 1 88 ? -1.752 -4.811 3.325 1.00 75.81 88 GLY A O 1
ATOM 682 N N . THR A 1 89 ? -3.661 -3.827 3.961 1.00 82.25 89 THR A N 1
ATOM 683 C CA . THR A 1 89 ? -3.569 -4.218 5.377 1.00 82.25 89 THR A CA 1
ATOM 684 C C . THR A 1 89 ? -3.969 -5.678 5.554 1.00 82.25 89 THR A C 1
ATOM 686 O O . THR A 1 89 ? -5.037 -6.092 5.081 1.00 82.25 89 THR A O 1
ATOM 689 N N . SER A 1 90 ? -3.108 -6.452 6.218 1.00 84.19 90 SER A N 1
ATOM 690 C CA . SER A 1 90 ? -3.437 -7.814 6.639 1.00 84.19 90 SER A CA 1
ATOM 691 C C . SER A 1 90 ? -4.548 -7.792 7.693 1.00 84.19 90 SER A C 1
ATOM 693 O O . SER A 1 90 ? -4.877 -6.752 8.261 1.00 84.19 90 SER A O 1
ATOM 695 N N . GLU A 1 91 ? -5.179 -8.936 7.932 1.00 85.12 91 GLU A N 1
ATOM 696 C CA . GLU A 1 91 ? -6.209 -9.042 8.969 1.00 85.12 91 GLU A CA 1
ATOM 697 C C . GLU A 1 91 ? -5.630 -8.751 10.359 1.00 85.12 91 GLU A C 1
ATOM 699 O O . GLU A 1 91 ? -6.160 -7.905 11.069 1.00 85.12 91 GLU A O 1
ATOM 704 N N . GLU A 1 92 ? -4.464 -9.322 10.665 1.00 86.31 92 GLU A N 1
ATOM 705 C CA . GLU A 1 92 ? -3.723 -9.107 11.915 1.00 86.31 92 GLU A CA 1
ATOM 706 C C . GLU A 1 92 ? -3.342 -7.634 12.135 1.00 86.31 92 GLU A C 1
ATOM 708 O O . GLU A 1 92 ? -3.486 -7.110 13.238 1.00 86.31 92 GLU A O 1
ATOM 713 N N . GLU A 1 93 ? -2.888 -6.927 11.093 1.00 85.06 93 GLU A N 1
ATOM 714 C CA . GLU A 1 93 ? -2.575 -5.496 11.198 1.00 85.06 93 GLU A CA 1
ATOM 715 C C . GLU A 1 93 ? -3.829 -4.655 11.448 1.00 85.06 93 GLU A C 1
ATOM 717 O O . GLU A 1 93 ? -3.795 -3.703 12.226 1.00 85.06 93 GLU A O 1
ATOM 722 N N . ALA A 1 94 ? -4.941 -4.989 10.791 1.00 87.62 94 ALA A N 1
ATOM 723 C CA . ALA A 1 94 ? -6.194 -4.275 10.985 1.00 87.62 94 ALA A CA 1
ATOM 724 C C . ALA A 1 94 ? -6.757 -4.513 12.393 1.00 87.62 94 ALA A C 1
ATOM 726 O O . ALA A 1 94 ? -7.204 -3.566 13.038 1.00 87.62 94 ALA A O 1
ATOM 727 N N . GLU A 1 95 ? -6.677 -5.744 12.896 1.00 90.50 95 GLU A N 1
ATOM 728 C CA . GLU A 1 95 ? -7.004 -6.073 14.283 1.00 90.50 95 GLU A CA 1
ATOM 729 C C . GLU A 1 95 ? -6.121 -5.316 15.269 1.00 90.50 95 GLU A C 1
ATOM 731 O O . GLU A 1 95 ? -6.643 -4.753 16.228 1.00 90.50 95 GLU A O 1
ATOM 736 N N . ALA A 1 96 ? -4.811 -5.233 15.023 1.00 88.75 96 ALA A N 1
ATOM 737 C CA . ALA A 1 96 ? -3.889 -4.489 15.875 1.00 88.75 96 ALA A CA 1
ATOM 738 C C . ALA A 1 96 ? -4.256 -2.998 15.965 1.00 88.75 96 ALA A C 1
ATOM 740 O O . ALA A 1 96 ? -4.229 -2.432 17.056 1.00 88.75 96 ALA A O 1
ATOM 741 N N . VAL A 1 97 ? -4.657 -2.373 14.850 1.00 87.62 97 VAL A N 1
ATOM 742 C CA . VAL A 1 97 ? -5.131 -0.976 14.829 1.00 87.62 97 VAL A CA 1
ATOM 743 C C . VAL A 1 97 ? -6.393 -0.808 15.679 1.00 87.62 97 VAL A C 1
ATOM 745 O O . VAL A 1 97 ? -6.467 0.101 16.506 1.00 87.62 97 VAL A O 1
ATOM 748 N N . VAL A 1 98 ? -7.378 -1.696 15.517 1.00 90.19 98 VAL A N 1
ATOM 749 C CA . VAL A 1 98 ? -8.636 -1.629 16.279 1.00 90.19 98 VAL A CA 1
ATOM 750 C C . VAL A 1 98 ? -8.405 -1.940 17.766 1.00 90.19 98 VAL A C 1
ATOM 752 O O . VAL A 1 98 ? -8.987 -1.284 18.629 1.00 90.19 98 VAL A O 1
ATOM 755 N N . HIS A 1 99 ? -7.522 -2.887 18.093 1.00 90.94 99 HIS A N 1
ATOM 756 C CA . HIS A 1 99 ? -7.134 -3.202 19.469 1.00 90.94 99 HIS A CA 1
ATOM 757 C C . HIS A 1 99 ? -6.385 -2.055 20.146 1.00 90.94 99 HIS A C 1
ATOM 759 O O . HIS A 1 99 ? -6.688 -1.750 21.297 1.00 90.94 99 HIS A O 1
ATOM 765 N N . ALA A 1 100 ? -5.447 -1.409 19.449 1.00 87.56 100 ALA A N 1
ATOM 766 C CA . ALA A 1 100 ? -4.729 -0.251 19.972 1.00 87.56 100 ALA A CA 1
ATOM 767 C C . ALA A 1 100 ? -5.696 0.892 20.313 1.00 87.56 100 ALA A C 1
ATOM 769 O O . ALA A 1 100 ? -5.574 1.504 21.373 1.00 87.56 100 ALA A O 1
ATOM 770 N N . LEU A 1 101 ? -6.704 1.122 19.464 1.00 87.50 101 LEU A N 1
ATOM 771 C CA . LEU A 1 101 ? -7.759 2.099 19.734 1.00 87.50 101 LEU A CA 1
ATOM 772 C C . LEU A 1 101 ? -8.621 1.699 20.942 1.00 87.50 101 LEU A C 1
ATOM 774 O O . LEU A 1 101 ? -8.897 2.526 21.806 1.00 87.50 101 LEU A O 1
ATOM 778 N N . ALA A 1 102 ? -9.015 0.427 21.039 1.00 85.62 102 ALA A N 1
ATOM 779 C CA . ALA A 1 102 ? -9.820 -0.073 22.152 1.00 85.62 102 ALA A CA 1
ATOM 780 C C . ALA A 1 102 ? -9.081 -0.035 23.505 1.00 85.62 102 ALA A C 1
ATOM 782 O O . ALA A 1 102 ? -9.724 0.111 24.540 1.00 85.62 102 ALA A O 1
ATOM 783 N N . GLN A 1 103 ? -7.751 -0.175 23.503 1.00 82.50 103 GLN A N 1
ATOM 784 C CA . GLN A 1 103 ? -6.904 -0.111 24.702 1.00 82.50 103 GLN A CA 1
ATOM 785 C C . GLN A 1 103 ? -6.508 1.317 25.103 1.00 82.50 103 GLN A C 1
ATOM 787 O O . GLN A 1 103 ? -6.140 1.532 26.254 1.00 82.50 103 GLN A O 1
ATOM 792 N N . GLY A 1 104 ? -6.537 2.271 24.166 1.00 72.06 104 GLY A N 1
ATOM 793 C CA . GLY A 1 104 ? -6.202 3.680 24.402 1.00 72.06 104 GLY A CA 1
ATOM 794 C C . GLY A 1 104 ? -7.356 4.541 24.931 1.00 72.06 104 GLY A C 1
ATOM 795 O O . GLY A 1 104 ? -7.151 5.733 25.156 1.00 72.06 104 GLY A O 1
ATOM 796 N N . ARG A 1 105 ? -8.544 3.950 25.104 1.00 57.22 105 ARG A N 1
ATOM 797 C CA . ARG A 1 105 ? -9.712 4.543 25.772 1.00 57.22 105 ARG A CA 1
ATOM 798 C C . ARG A 1 105 ? -9.629 4.427 27.289 1.00 57.22 105 ARG A C 1
ATOM 800 O O . ARG A 1 105 ? -10.162 5.344 27.951 1.00 57.22 105 ARG A O 1
#

Organism: NCBI:txid1686286

Foldseek 3Di:
DLVVLVVVLVVLVVVLVVCVVVPHPPVVSVVSVVVSVVSVVVSVVVVVVVLVPPDLDQDPVLLVVLVVCVVVVNLVVQLVVSCVVRPPDDSVRSSVVSVVSVVVD

Sequence (105 aa):
MRYVLFAFSAFFCLAAIGSQLFGAPRLVAVVCMVLAALALVIGLVYQGRVIESQEKVLNEEQTAELERLLDNGQFGVAVGQVRLWFRGTSEEEAEAVVHALAQGR

Secondary structure (DSSP, 8-state):
-HHHHHHHHHHHHHHHHHHHHTT--HHHHHHHHHHHHHHHHHHHHHHHHHHHTS--PPPHHHHHHHHHHHHTT-HHHHHHHHHHHSTT--HHHHHHHHHHHHH--

pLDDT: mean 73.5, std 14.54, range [48.5, 93.75]

Radius of gyration: 22.99 Å; Cα contacts (8 Å, |Δi|>4): 55; chains: 1; bounding box: 43×21×66 Å

Mean predicted aligned error: 13.08 Å